Protein AF-A0A644SJP5-F1 (afdb_monomer_lite)

Structure (mmCIF, N/CA/C/O backbone):
data_AF-A0A644SJP5-F1
#
_entry.id   AF-A0A644SJP5-F1
#
loop_
_atom_site.group_PDB
_atom_site.id
_atom_site.type_symbol
_atom_site.label_atom_id
_atom_site.label_alt_id
_atom_site.label_comp_id
_atom_site.label_asym_id
_atom_site.label_entity_id
_atom_site.label_seq_id
_atom_site.pdbx_PDB_ins_code
_atom_site.Cartn_x
_atom_site.Cartn_y
_atom_site.Cartn_z
_atom_site.occupancy
_atom_site.B_iso_or_equiv
_atom_site.auth_seq_id
_atom_site.auth_comp_id
_atom_site.auth_asym_id
_atom_site.auth_atom_id
_atom_site.pdbx_PDB_model_num
ATOM 1 N N . MET A 1 1 ? 9.800 -9.865 -42.830 1.00 55.28 1 MET A N 1
ATOM 2 C CA . MET A 1 1 ? 8.625 -9.248 -42.159 1.00 55.28 1 MET A CA 1
ATOM 3 C C . MET A 1 1 ? 7.903 -10.154 -41.152 1.00 55.28 1 MET A C 1
ATOM 5 O O . MET A 1 1 ? 7.424 -9.623 -40.160 1.00 55.28 1 MET A O 1
ATOM 9 N N . LYS A 1 2 ? 7.815 -11.486 -41.337 1.00 50.94 2 LYS A N 1
ATOM 10 C CA . LYS A 1 2 ? 7.177 -12.391 -40.346 1.00 50.94 2 LYS A CA 1
ATOM 11 C C . LYS A 1 2 ? 7.929 -12.462 -39.002 1.00 50.94 2 LYS A C 1
ATOM 13 O O . LYS A 1 2 ? 7.298 -12.386 -37.957 1.00 50.94 2 LYS A O 1
ATOM 18 N N . PHE A 1 3 ? 9.264 -12.491 -39.032 1.00 57.00 3 PHE A N 1
ATOM 19 C CA . PHE A 1 3 ? 1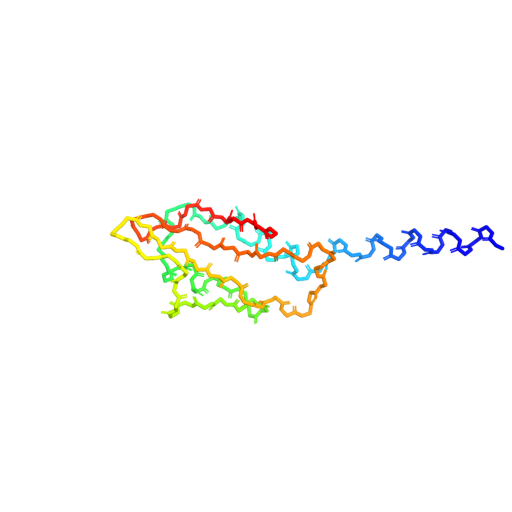0.105 -12.487 -37.823 1.00 57.00 3 PHE A CA 1
ATOM 20 C C . PHE A 1 3 ? 9.993 -11.199 -36.989 1.00 57.00 3 PHE A C 1
ATOM 22 O O . PHE A 1 3 ? 10.048 -11.260 -35.767 1.00 57.00 3 PHE A O 1
ATOM 29 N N . LEU A 1 4 ? 9.743 -10.046 -37.626 1.00 57.56 4 LEU A N 1
ATOM 30 C CA . LEU A 1 4 ? 9.581 -8.763 -36.929 1.00 57.56 4 LEU A CA 1
ATOM 31 C C . LEU A 1 4 ? 8.294 -8.724 -36.081 1.00 57.56 4 LEU A C 1
ATOM 33 O O . LEU A 1 4 ? 8.287 -8.154 -34.997 1.00 57.56 4 LEU A O 1
ATOM 37 N N . LYS A 1 5 ? 7.220 -9.385 -36.541 1.00 56.66 5 LYS A N 1
ATOM 38 C CA . LYS A 1 5 ? 5.961 -9.507 -35.785 1.00 56.66 5 LYS A CA 1
ATOM 39 C C . LYS A 1 5 ? 6.096 -10.426 -34.566 1.00 56.66 5 LYS A C 1
ATOM 41 O O . LYS A 1 5 ? 5.496 -10.152 -33.537 1.00 56.66 5 LYS A O 1
ATOM 46 N N . ILE A 1 6 ? 6.901 -11.485 -34.675 1.00 63.00 6 ILE A N 1
ATOM 47 C CA . ILE A 1 6 ? 7.182 -12.413 -33.567 1.00 63.00 6 ILE A CA 1
ATOM 48 C C . ILE A 1 6 ? 8.028 -11.718 -32.491 1.00 63.00 6 ILE A C 1
ATOM 50 O O . ILE A 1 6 ? 7.745 -11.858 -31.305 1.00 63.00 6 ILE A O 1
ATOM 54 N N . LEU A 1 7 ? 9.005 -10.902 -32.903 1.00 61.25 7 LEU A N 1
ATOM 55 C CA . LEU A 1 7 ? 9.827 -10.113 -31.986 1.00 61.25 7 LEU A CA 1
ATOM 56 C C . LEU A 1 7 ? 8.987 -9.104 -31.182 1.00 61.25 7 LEU A C 1
ATOM 58 O O . LEU A 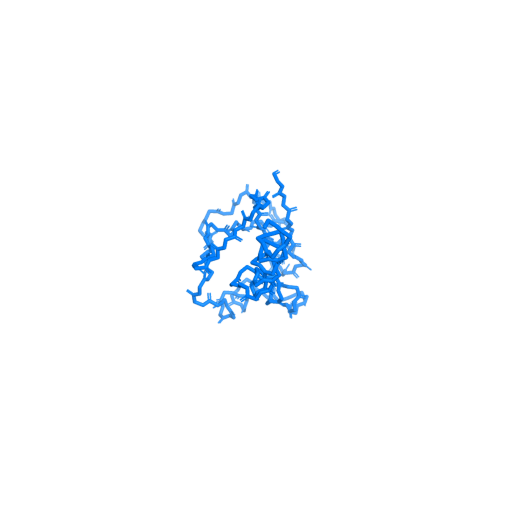1 7 ? 9.185 -8.972 -29.979 1.00 61.25 7 LEU A O 1
ATOM 62 N N . LEU A 1 8 ? 8.001 -8.456 -31.815 1.00 58.16 8 LEU A N 1
ATOM 63 C CA . LEU A 1 8 ? 7.105 -7.502 -31.148 1.00 58.16 8 LEU A CA 1
ATOM 64 C C . LEU A 1 8 ? 6.253 -8.160 -30.044 1.00 58.16 8 LEU A C 1
ATOM 66 O O . LEU A 1 8 ? 6.017 -7.558 -29.004 1.00 58.16 8 LEU A O 1
ATOM 70 N N . ILE A 1 9 ? 5.824 -9.410 -30.251 1.00 60.94 9 ILE A N 1
ATOM 71 C CA . ILE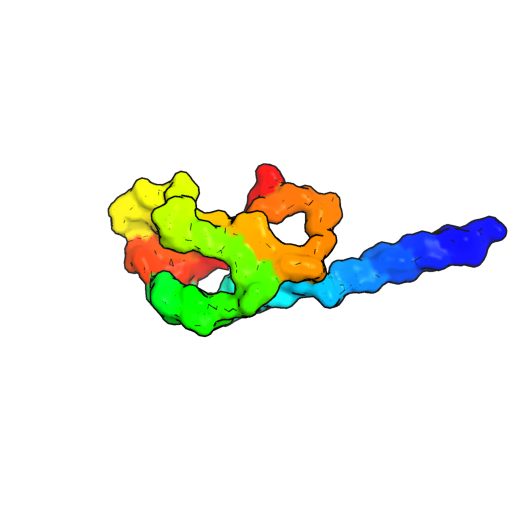 A 1 9 ? 5.034 -10.177 -29.274 1.00 60.94 9 ILE A CA 1
ATOM 72 C C . ILE A 1 9 ? 5.912 -10.641 -28.101 1.00 60.94 9 ILE A C 1
ATOM 74 O O . ILE A 1 9 ? 5.468 -10.620 -26.957 1.00 60.94 9 ILE A O 1
ATOM 78 N N . LEU A 1 10 ? 7.173 -11.002 -28.357 1.00 58.69 10 LEU A N 1
ATOM 79 C CA . LEU A 1 10 ? 8.123 -11.401 -27.312 1.00 58.69 10 LEU A CA 1
ATOM 80 C C . LEU A 1 10 ? 8.514 -10.244 -26.381 1.00 58.69 10 LEU A C 1
ATOM 82 O O . LEU A 1 10 ? 8.661 -10.470 -25.183 1.00 58.69 10 LEU A O 1
ATOM 86 N N . VAL A 1 11 ? 8.624 -9.013 -26.894 1.00 57.72 11 VAL A N 1
ATOM 87 C CA . VAL A 1 11 ? 8.933 -7.819 -26.078 1.00 57.72 11 VAL A CA 1
ATOM 88 C C . VAL A 1 11 ? 7.794 -7.475 -25.108 1.00 57.72 11 VAL A C 1
ATOM 90 O O . VAL A 1 11 ? 8.052 -7.022 -23.995 1.00 57.72 11 VAL A O 1
ATOM 93 N N . LEU A 1 12 ? 6.541 -7.765 -25.472 1.00 53.44 12 LEU A N 1
ATOM 94 C CA . LEU A 1 12 ? 5.380 -7.536 -24.603 1.00 53.44 12 LEU A CA 1
ATOM 95 C C . LEU A 1 12 ? 5.314 -8.518 -23.417 1.00 53.44 12 LEU A C 1
ATOM 97 O O . LEU A 1 12 ? 4.768 -8.178 -22.371 1.00 53.44 12 LEU A O 1
ATOM 101 N N . LEU A 1 13 ? 5.907 -9.712 -23.538 1.00 49.22 13 LEU A N 1
ATOM 102 C CA . LEU A 1 13 ? 5.889 -10.737 -22.484 1.00 49.22 13 LEU A CA 1
ATOM 103 C C . LEU A 1 13 ? 6.935 -10.502 -21.376 1.00 49.22 13 LEU A C 1
ATOM 105 O O . LEU A 1 13 ? 6.799 -11.039 -20.277 1.00 49.22 13 LEU A O 1
ATOM 109 N N . ILE A 1 14 ? 7.951 -9.667 -21.619 1.00 52.69 14 ILE A N 1
ATOM 110 C CA . ILE A 1 14 ? 8.997 -9.338 -20.628 1.00 52.69 14 ILE A CA 1
ATOM 111 C C . ILE A 1 14 ? 8.479 -8.362 -19.553 1.00 52.69 14 ILE A C 1
ATOM 113 O O . ILE A 1 14 ? 9.091 -8.204 -18.497 1.00 52.69 14 ILE A O 1
ATOM 117 N N . SER A 1 15 ? 7.312 -7.749 -19.776 1.00 49.28 15 SER A N 1
ATOM 118 C CA . SER A 1 15 ? 6.696 -6.798 -18.843 1.00 49.28 15 SER A CA 1
ATOM 119 C C . SER A 1 15 ? 6.055 -7.453 -17.607 1.00 49.28 15 SER A C 1
ATOM 121 O O . SER A 1 15 ? 5.603 -6.749 -16.706 1.00 49.28 15 SER A O 1
ATOM 123 N N . CYS A 1 16 ? 6.028 -8.789 -17.510 1.00 53.25 16 CYS A N 1
ATOM 124 C CA . CYS A 1 16 ? 5.389 -9.501 -16.396 1.00 53.25 16 CYS A CA 1
ATOM 125 C C . CYS A 1 16 ? 6.246 -9.640 -15.119 1.00 53.25 16 CYS A C 1
ATOM 127 O O . CYS A 1 16 ? 5.773 -10.224 -14.145 1.00 53.25 16 CYS A O 1
ATOM 129 N N . ASN A 1 17 ? 7.466 -9.092 -15.061 1.00 60.75 17 ASN A N 1
ATOM 130 C CA . ASN A 1 17 ? 8.346 -9.194 -13.882 1.00 60.75 17 ASN A CA 1
ATOM 131 C C . ASN A 1 17 ? 8.898 -7.831 -13.409 1.00 60.75 17 ASN A C 1
ATOM 133 O O . ASN A 1 17 ? 10.071 -7.699 -13.060 1.00 60.75 17 ASN A O 1
ATOM 137 N N . GLY A 1 18 ? 8.056 -6.793 -13.443 1.00 84.00 18 GLY A N 1
ATOM 138 C CA . GLY A 1 18 ? 8.400 -5.439 -12.997 1.00 84.00 18 GLY A CA 1
ATOM 139 C C . GLY A 1 18 ? 8.154 -5.193 -11.503 1.00 84.00 18 GLY A C 1
ATOM 140 O O . GLY A 1 18 ? 7.459 -5.955 -10.827 1.00 84.00 18 GLY A O 1
ATOM 141 N N . ASN A 1 19 ? 8.684 -4.084 -10.981 1.00 91.06 19 ASN A N 1
ATOM 142 C CA . ASN A 1 19 ? 8.462 -3.678 -9.587 1.00 91.06 19 ASN A CA 1
ATOM 143 C C . ASN A 1 19 ? 6.982 -3.414 -9.258 1.00 91.06 19 ASN A C 1
ATOM 145 O O . ASN A 1 19 ? 6.585 -3.590 -8.111 1.00 91.06 19 ASN A O 1
ATOM 149 N N . GLN A 1 20 ? 6.149 -3.100 -10.253 1.00 90.19 20 GLN A N 1
ATOM 150 C CA . GLN A 1 20 ? 4.694 -3.003 -10.101 1.00 90.19 20 GLN A CA 1
ATOM 151 C C . GLN A 1 20 ? 4.066 -4.341 -9.685 1.00 90.19 20 GLN A C 1
ATOM 153 O O . GLN A 1 20 ? 3.340 -4.394 -8.698 1.00 90.19 20 GLN A O 1
ATOM 158 N N . ASN A 1 21 ? 4.412 -5.446 -10.355 1.00 90.56 21 ASN A N 1
ATOM 159 C CA . ASN A 1 21 ? 3.914 -6.777 -9.982 1.00 90.56 21 ASN A CA 1
ATOM 160 C C . ASN A 1 21 ? 4.416 -7.200 -8.599 1.00 90.56 21 ASN A C 1
ATOM 162 O O . ASN A 1 21 ? 3.673 -7.806 -7.830 1.00 90.56 21 ASN A O 1
ATOM 166 N N . LYS A 1 22 ? 5.657 -6.839 -8.249 1.00 93.88 22 LYS A N 1
ATOM 167 C CA . LYS A 1 22 ? 6.190 -7.078 -6.901 1.00 93.88 22 LYS A CA 1
ATOM 168 C C . LYS A 1 22 ? 5.449 -6.260 -5.842 1.00 93.88 22 LYS A C 1
ATOM 170 O O . LYS A 1 22 ? 5.159 -6.802 -4.780 1.00 93.88 22 LY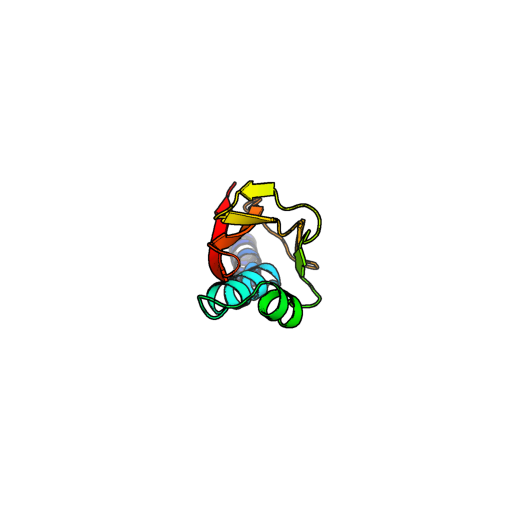S A O 1
ATOM 175 N N . PHE A 1 23 ? 5.104 -5.007 -6.140 1.00 95.12 23 PHE A N 1
ATOM 176 C CA . PHE A 1 23 ? 4.271 -4.173 -5.277 1.00 95.12 23 PHE A CA 1
ATOM 177 C C . PHE A 1 23 ? 2.876 -4.785 -5.089 1.00 95.12 23 PHE A C 1
ATOM 179 O O . PHE A 1 23 ? 2.455 -4.949 -3.947 1.00 95.12 23 PHE A O 1
ATOM 186 N N . ILE A 1 24 ? 2.191 -5.169 -6.175 1.00 94.50 24 ILE A N 1
ATOM 187 C CA . ILE A 1 24 ? 0.864 -5.804 -6.111 1.00 94.50 24 ILE A CA 1
ATOM 188 C C . ILE A 1 24 ? 0.938 -7.059 -5.240 1.00 94.50 24 ILE A C 1
ATOM 190 O O . ILE A 1 24 ? 0.158 -7.204 -4.305 1.00 94.50 24 ILE A O 1
ATOM 194 N N . ASN A 1 25 ? 1.931 -7.918 -5.484 1.00 95.88 25 ASN A N 1
ATOM 195 C CA . ASN A 1 25 ? 2.126 -9.132 -4.703 1.00 95.88 25 ASN A CA 1
ATOM 196 C C . ASN A 1 25 ? 2.411 -8.838 -3.221 1.00 95.88 25 ASN A C 1
ATOM 198 O O . ASN A 1 25 ? 1.866 -9.508 -2.352 1.00 95.88 25 ASN A O 1
ATOM 202 N N . TRP A 1 26 ? 3.242 -7.842 -2.907 1.00 97.38 26 TRP A N 1
ATOM 203 C CA . TRP A 1 26 ? 3.487 -7.432 -1.522 1.00 97.38 26 TRP A CA 1
ATOM 204 C C . TRP A 1 26 ? 2.197 -6.960 -0.844 1.00 97.38 26 TRP A C 1
ATOM 206 O O . TRP A 1 26 ? 1.850 -7.451 0.228 1.00 97.38 26 TRP A O 1
ATOM 216 N N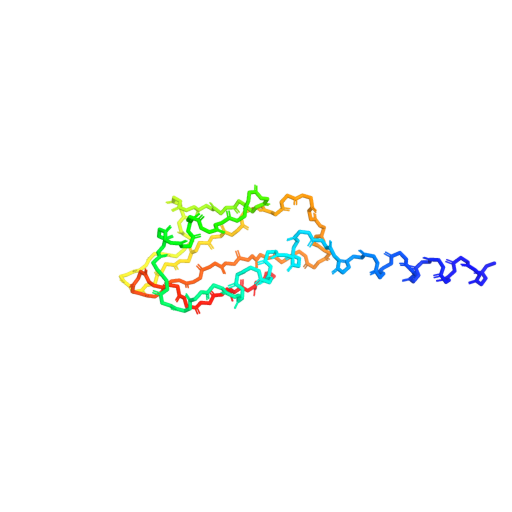 . ALA A 1 27 ? 1.472 -6.045 -1.484 1.00 97.44 27 ALA A N 1
ATOM 217 C CA . ALA A 1 27 ? 0.283 -5.426 -0.923 1.00 97.44 27 ALA A CA 1
ATOM 218 C C . ALA A 1 27 ? -0.880 -6.418 -0.751 1.00 97.44 27 ALA A C 1
ATOM 220 O O . ALA A 1 27 ? -1.578 -6.366 0.261 1.00 97.44 27 ALA A O 1
ATOM 221 N N . ASP A 1 28 ? -1.059 -7.349 -1.692 1.00 96.69 28 ASP A N 1
ATOM 222 C CA . ASP A 1 28 ? -2.109 -8.373 -1.634 1.00 96.69 28 ASP A CA 1
ATOM 223 C C . ASP A 1 28 ? -1.810 -9.454 -0.572 1.00 96.69 28 ASP A C 1
ATOM 225 O O . ASP A 1 28 ? -2.730 -10.113 -0.089 1.00 96.69 28 ASP A O 1
ATOM 229 N N . ASN A 1 29 ? -0.546 -9.598 -0.151 1.00 97.75 29 ASN A N 1
ATOM 230 C CA . ASN A 1 29 ? -0.121 -10.514 0.915 1.00 97.75 29 ASN A CA 1
ATOM 231 C C . ASN A 1 29 ? 0.079 -9.837 2.283 1.00 97.75 29 ASN A C 1
ATOM 233 O O . ASN A 1 29 ? 0.479 -10.499 3.245 1.00 97.75 29 ASN A O 1
ATOM 237 N N . LEU A 1 30 ? -0.198 -8.535 2.414 1.00 98.12 30 LEU A N 1
ATOM 238 C CA . LEU A 1 30 ? -0.190 -7.875 3.718 1.00 98.12 30 LEU A CA 1
ATOM 239 C C . LEU A 1 30 ? -1.238 -8.530 4.636 1.00 98.12 30 LEU A C 1
ATOM 241 O O . LEU A 1 30 ? -2.401 -8.664 4.242 1.00 98.12 30 LEU A O 1
ATOM 245 N N . PRO A 1 31 ? -0.887 -8.903 5.883 1.00 97.00 31 PRO A N 1
ATOM 246 C CA . PRO A 1 31 ? -1.849 -9.514 6.783 1.00 97.00 31 PRO A CA 1
ATOM 247 C C . PRO A 1 31 ? -3.012 -8.559 7.031 1.00 97.00 31 PRO A C 1
ATOM 249 O O . PRO A 1 31 ? -2.822 -7.414 7.467 1.00 97.00 31 PRO A O 1
ATOM 252 N N . LYS A 1 32 ? -4.233 -9.041 6.790 1.00 94.44 32 LYS A N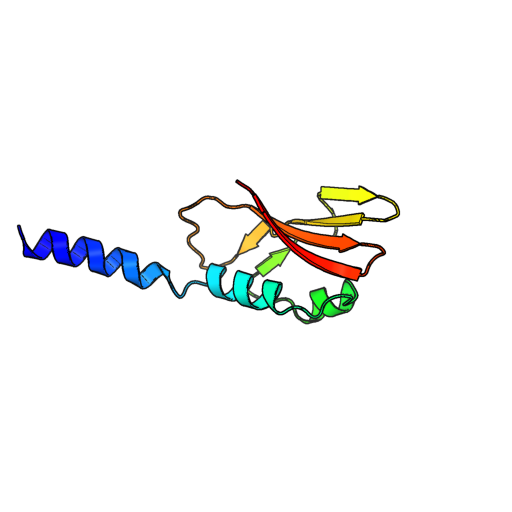 1
ATOM 253 C CA . LYS A 1 32 ? -5.439 -8.297 7.148 1.00 94.44 32 LYS A CA 1
ATOM 254 C C . LYS A 1 32 ? -5.376 -7.924 8.626 1.00 94.44 32 LYS A C 1
ATOM 256 O O . LYS A 1 32 ? -4.909 -8.694 9.461 1.00 94.44 32 LYS A O 1
ATOM 261 N N . ASN A 1 33 ? -5.876 -6.741 8.947 1.00 97.12 33 ASN A N 1
ATOM 262 C CA . ASN A 1 33 ? -5.867 -6.149 10.276 1.00 97.12 33 ASN A CA 1
ATOM 263 C C . ASN A 1 33 ? -4.502 -5.669 10.812 1.00 97.12 33 ASN A C 1
ATOM 265 O O . ASN A 1 33 ? -4.436 -5.254 11.973 1.00 97.12 33 ASN A O 1
ATOM 269 N N . SER A 1 34 ? -3.444 -5.668 9.994 1.00 97.88 34 SER A N 1
ATOM 270 C CA . SER A 1 34 ? -2.153 -5.061 10.355 1.00 97.88 34 SER A CA 1
ATOM 271 C C . SER A 1 34 ? -2.301 -3.577 10.697 1.00 97.88 34 SER A C 1
ATOM 273 O O . SER A 1 34 ? -3.087 -2.870 10.065 1.00 97.88 34 SER A O 1
ATOM 275 N N . SER A 1 35 ? -1.539 -3.088 11.678 1.00 97.88 35 SER A N 1
ATOM 276 C CA . SER A 1 35 ? -1.484 -1.651 11.966 1.00 97.88 35 SER A CA 1
ATOM 277 C C . SER A 1 35 ? -0.752 -0.901 10.853 1.00 97.88 35 SER A C 1
ATOM 279 O O . SER A 1 35 ? 0.040 -1.489 10.109 1.00 97.88 35 SER A O 1
ATOM 281 N N . ILE A 1 36 ? -0.987 0.408 10.758 1.00 96.75 36 ILE A N 1
ATOM 282 C CA . ILE A 1 36 ? -0.296 1.283 9.801 1.00 96.75 36 ILE A CA 1
ATOM 283 C C . ILE A 1 36 ? 1.227 1.185 9.987 1.00 96.75 36 ILE A C 1
ATOM 285 O O . ILE A 1 36 ? 1.961 1.085 9.009 1.00 96.75 36 ILE A O 1
ATOM 289 N N . GLU A 1 37 ? 1.716 1.140 11.226 1.00 97.75 37 GLU A N 1
ATOM 290 C CA . GLU A 1 37 ? 3.147 1.053 11.543 1.00 97.75 37 GLU A CA 1
ATOM 291 C C . GLU A 1 37 ? 3.764 -0.260 11.058 1.00 97.75 37 GLU A C 1
ATOM 293 O O . GLU A 1 37 ? 4.885 -0.263 10.553 1.00 97.75 37 GLU A O 1
ATOM 298 N N . ASN A 1 38 ? 3.042 -1.376 11.181 1.00 98.25 38 ASN A N 1
ATOM 299 C CA . ASN A 1 38 ? 3.524 -2.665 10.689 1.00 98.25 38 ASN A CA 1
ATOM 300 C C . ASN A 1 38 ? 3.576 -2.695 9.161 1.00 98.25 38 ASN A C 1
ATOM 302 O O . ASN A 1 38 ? 4.555 -3.184 8.597 1.00 98.25 38 ASN A O 1
ATOM 306 N N . VAL A 1 39 ? 2.575 -2.114 8.491 1.00 98.31 39 VAL A N 1
ATOM 307 C CA . VAL A 1 39 ? 2.599 -1.976 7.030 1.00 98.31 39 VAL A CA 1
ATOM 308 C C . VAL A 1 39 ? 3.783 -1.106 6.598 1.00 98.31 39 VAL A C 1
ATOM 310 O O . VAL A 1 39 ? 4.570 -1.557 5.766 1.00 98.31 39 VAL A O 1
ATOM 313 N N . LYS A 1 40 ? 3.991 0.061 7.230 1.00 98.00 40 LYS A N 1
ATOM 314 C CA . LYS A 1 40 ? 5.149 0.947 6.992 1.00 98.00 40 LYS A CA 1
ATOM 315 C C . LYS A 1 40 ? 6.485 0.217 7.149 1.00 98.00 40 LYS A C 1
ATOM 317 O O . LYS A 1 40 ? 7.347 0.333 6.288 1.00 98.00 40 LYS A O 1
ATOM 322 N N . LYS A 1 41 ? 6.655 -0.574 8.215 1.00 98.12 41 LYS A N 1
ATOM 323 C CA . LYS A 1 41 ? 7.883 -1.358 8.455 1.00 98.12 41 LYS A CA 1
ATOM 324 C C . LYS A 1 41 ? 8.150 -2.409 7.377 1.00 98.12 41 LYS A C 1
ATOM 326 O O . LYS A 1 41 ? 9.304 -2.735 7.129 1.00 98.12 41 LYS A O 1
ATOM 331 N N . SER A 1 42 ? 7.097 -2.952 6.770 1.00 97.81 42 SER A N 1
ATOM 332 C CA . SER A 1 42 ? 7.201 -3.952 5.703 1.00 97.81 42 SER A CA 1
ATOM 333 C C . SER A 1 42 ? 7.313 -3.353 4.297 1.00 97.81 42 SER A C 1
ATOM 335 O O . SER A 1 42 ? 7.443 -4.110 3.336 1.00 97.81 42 SER A O 1
ATOM 337 N N . GLN A 1 43 ? 7.222 -2.025 4.161 1.00 98.06 43 GLN A N 1
ATOM 338 C CA . GLN A 1 43 ? 7.204 -1.346 2.870 1.00 98.06 43 GLN A CA 1
ATOM 339 C C . GLN A 1 43 ? 8.498 -1.617 2.086 1.00 98.06 43 GLN A C 1
ATOM 341 O O . GLN A 1 43 ? 9.593 -1.368 2.598 1.00 98.06 43 GLN A O 1
ATOM 346 N N . PRO A 1 44 ? 8.406 -2.078 0.828 1.00 97.50 44 PRO A N 1
ATOM 347 C CA . PRO A 1 44 ? 9.577 -2.242 -0.014 1.00 97.50 44 PRO A CA 1
ATOM 348 C C . PRO A 1 44 ? 10.218 -0.892 -0.354 1.00 97.50 44 PRO A C 1
ATOM 350 O O . PRO A 1 44 ? 9.530 0.085 -0.636 1.00 97.50 44 PRO A O 1
ATOM 353 N N . ASN A 1 45 ? 11.549 -0.849 -0.419 1.00 97.06 45 ASN A N 1
ATOM 354 C CA . ASN A 1 45 ? 12.325 0.371 -0.696 1.00 97.06 45 ASN A CA 1
ATOM 355 C C . ASN A 1 45 ? 12.079 1.007 -2.082 1.00 97.06 45 ASN A C 1
ATOM 357 O O . ASN A 1 45 ? 12.462 2.155 -2.316 1.00 97.06 45 ASN A O 1
ATOM 361 N N . TYR A 1 46 ? 11.476 0.263 -3.009 1.00 95.44 46 TYR A N 1
ATOM 362 C CA . TYR A 1 46 ? 11.130 0.722 -4.352 1.00 95.44 46 TYR A CA 1
ATOM 363 C C . TYR A 1 46 ? 9.706 1.288 -4.448 1.00 95.44 46 TYR A C 1
ATOM 365 O O . TYR A 1 46 ? 9.308 1.701 -5.531 1.00 95.44 46 TYR A O 1
ATOM 373 N N . VAL A 1 47 ? 8.941 1.303 -3.354 1.00 97.31 47 VAL A N 1
ATOM 374 C CA . VAL A 1 47 ? 7.576 1.841 -3.297 1.00 97.31 47 VAL A CA 1
ATOM 375 C C . VAL A 1 47 ? 7.598 3.104 -2.448 1.00 97.31 47 VAL A C 1
ATOM 377 O O . VAL A 1 47 ? 8.139 3.083 -1.342 1.00 97.31 47 VAL A O 1
ATOM 380 N N . ILE A 1 48 ? 7.005 4.186 -2.939 1.00 97.62 48 ILE A N 1
ATOM 381 C CA . ILE A 1 48 ? 6.808 5.439 -2.211 1.00 97.62 48 ILE A CA 1
ATOM 382 C C . ILE A 1 48 ? 5.310 5.609 -1.971 1.00 97.62 48 ILE A C 1
ATOM 384 O O . ILE A 1 48 ? 4.500 5.452 -2.881 1.00 97.62 48 ILE A O 1
ATOM 388 N N . ILE A 1 49 ? 4.952 5.871 -0.717 1.00 97.94 49 ILE A N 1
ATOM 389 C CA . ILE A 1 49 ? 3.574 6.054 -0.260 1.00 97.94 49 ILE A CA 1
ATOM 390 C C . ILE A 1 49 ? 3.552 7.357 0.522 1.00 97.94 49 ILE A C 1
ATOM 392 O O . ILE A 1 49 ? 4.387 7.539 1.415 1.00 97.94 49 ILE A O 1
ATOM 396 N N . ASP A 1 50 ? 2.610 8.242 0.207 1.00 96.31 50 ASP A N 1
ATOM 397 C CA . ASP A 1 50 ? 2.403 9.439 1.016 1.00 96.31 50 ASP A CA 1
ATOM 398 C C . ASP A 1 50 ? 1.634 9.062 2.284 1.00 96.31 50 ASP A C 1
ATOM 400 O O . ASP A 1 50 ? 0.410 8.945 2.306 1.00 96.31 50 ASP A O 1
ATOM 404 N N . TRP A 1 51 ? 2.384 8.813 3.352 1.00 96.25 51 TRP A N 1
ATOM 405 C CA . TRP A 1 51 ? 1.833 8.475 4.658 1.00 96.25 51 TRP A CA 1
ATOM 406 C C . TRP A 1 51 ? 1.403 9.683 5.487 1.00 96.25 51 TRP A C 1
ATOM 408 O O . TRP A 1 51 ? 0.790 9.490 6.542 1.00 96.25 51 TRP A O 1
ATOM 418 N N . GLU A 1 52 ? 1.791 10.888 5.080 1.00 94.88 52 GLU A N 1
ATOM 419 C CA . GLU A 1 52 ? 1.531 12.127 5.812 1.00 94.88 52 GLU A CA 1
ATOM 420 C C . GLU A 1 52 ? 0.220 12.762 5.347 1.00 94.88 52 GLU A C 1
ATOM 422 O O . GLU A 1 52 ? -0.522 13.298 6.173 1.00 94.88 52 GLU A O 1
ATOM 427 N N . HIS A 1 53 ? -0.125 12.589 4.067 1.00 95.06 53 HIS A N 1
ATOM 428 C CA . HIS A 1 53 ? -1.332 13.138 3.452 1.00 95.06 53 HIS A CA 1
ATOM 429 C C . HIS A 1 53 ? -2.247 12.024 2.900 1.00 95.06 53 HIS A C 1
ATOM 431 O O . HIS A 1 53 ? -2.278 11.762 1.698 1.00 95.06 53 HIS A O 1
ATOM 437 N N . PRO A 1 54 ? -3.039 11.346 3.756 1.00 93.25 54 PRO A N 1
ATOM 438 C CA . PRO A 1 54 ? -4.051 10.408 3.288 1.00 93.25 54 PRO A CA 1
ATOM 439 C C . PRO A 1 54 ? -5.097 11.125 2.425 1.00 93.25 54 PRO A C 1
ATOM 441 O O . PRO A 1 54 ? -5.676 12.126 2.846 1.00 93.25 54 PRO A O 1
ATOM 444 N N . ILE A 1 55 ? -5.428 10.551 1.268 1.00 92.44 55 ILE A N 1
ATOM 445 C CA . ILE A 1 55 ? -6.421 11.095 0.320 1.00 92.44 55 ILE A CA 1
ATOM 446 C C . ILE A 1 55 ? -7.817 11.156 0.946 1.00 92.44 55 ILE A C 1
ATOM 448 O O . ILE A 1 55 ? -8.652 11.994 0.611 1.00 92.44 55 ILE A O 1
ATOM 452 N N . LYS A 1 56 ? -8.090 10.233 1.871 1.00 87.94 56 LYS A N 1
ATOM 453 C CA . LYS A 1 56 ? -9.315 10.216 2.661 1.00 87.94 56 LYS A CA 1
ATOM 454 C C . LYS A 1 56 ? -8.970 10.007 4.120 1.00 87.94 56 LYS A C 1
ATOM 456 O O . LYS A 1 56 ? -8.274 9.050 4.458 1.00 87.94 56 LYS A O 1
ATOM 461 N N . ILE A 1 57 ? -9.528 10.865 4.969 1.00 85.75 57 ILE A N 1
ATOM 462 C CA . ILE A 1 57 ? -9.482 10.744 6.423 1.00 85.75 57 ILE A CA 1
ATOM 463 C C . ILE A 1 57 ? -10.907 10.859 6.943 1.00 85.75 57 ILE A C 1
ATOM 465 O O . ILE A 1 57 ? -11.589 11.858 6.743 1.00 85.75 57 ILE A O 1
ATOM 469 N N . SER A 1 58 ? -11.355 9.812 7.615 1.00 88.50 58 SER A N 1
ATOM 470 C CA . SER A 1 58 ? -12.552 9.818 8.447 1.00 88.50 58 SER A CA 1
ATOM 471 C C . SER A 1 58 ? -12.256 9.045 9.727 1.00 88.50 58 SER A C 1
ATOM 473 O O . SER A 1 58 ? -11.270 8.305 9.785 1.00 88.50 58 SER A O 1
ATOM 475 N N . ASP A 1 59 ? -13.139 9.138 10.720 1.00 78.06 59 ASP A N 1
ATOM 476 C CA . ASP A 1 59 ? -12.988 8.426 11.998 1.00 78.06 59 ASP A CA 1
ATOM 477 C C . ASP A 1 59 ? -12.773 6.914 11.832 1.00 78.06 59 ASP A C 1
ATOM 479 O O . ASP A 1 59 ? -12.145 6.265 12.667 1.00 78.06 59 ASP A O 1
ATOM 483 N N . LYS A 1 60 ? -13.289 6.340 10.738 1.00 90.00 60 LYS A N 1
ATOM 484 C CA . LYS A 1 60 ? -13.294 4.893 10.497 1.00 90.00 60 LYS A CA 1
ATOM 485 C C . LYS A 1 60 ? -12.441 4.454 9.323 1.00 90.00 60 LYS A C 1
ATOM 487 O O . LYS A 1 60 ? -12.207 3.257 9.209 1.00 90.00 60 LYS A O 1
ATOM 492 N N . GLU A 1 61 ? -11.991 5.354 8.454 1.00 94.94 61 GLU A N 1
ATOM 493 C CA . GLU A 1 61 ? -11.302 4.983 7.215 1.00 94.94 61 GLU A CA 1
ATOM 494 C C . GLU A 1 61 ? -10.194 5.974 6.858 1.00 94.94 61 GLU A C 1
ATOM 496 O O . GLU A 1 61 ? -10.419 7.186 6.860 1.00 94.94 61 GLU A O 1
ATOM 501 N N . LYS A 1 62 ? -9.017 5.431 6.530 1.00 96.62 62 LYS A N 1
ATOM 502 C CA . LYS A 1 62 ? -7.861 6.153 5.992 1.00 96.62 62 LYS A CA 1
ATOM 503 C C . LYS A 1 62 ? -7.403 5.487 4.700 1.00 96.62 62 LYS A C 1
ATOM 505 O O . LYS A 1 62 ? -7.303 4.260 4.653 1.00 96.62 62 LYS A O 1
ATOM 510 N N . ILE A 1 63 ? -7.124 6.287 3.678 1.00 97.25 63 ILE A N 1
ATOM 511 C CA . ILE A 1 63 ? -6.655 5.808 2.373 1.00 97.25 63 ILE A CA 1
ATOM 512 C C . ILE A 1 63 ? -5.351 6.521 2.039 1.00 97.25 63 ILE A C 1
ATOM 514 O O . ILE A 1 63 ? -5.320 7.748 2.032 1.00 97.25 63 ILE A O 1
ATOM 518 N N . PHE A 1 64 ? -4.300 5.752 1.770 1.00 97.75 64 PHE A N 1
ATOM 519 C CA . PHE A 1 64 ? -2.975 6.270 1.425 1.00 97.75 64 PHE A CA 1
ATOM 520 C C . PHE A 1 64 ? -2.646 5.955 -0.029 1.00 97.75 64 PHE A C 1
ATOM 522 O O . PHE A 1 64 ? -2.871 4.825 -0.469 1.00 97.75 64 PHE A O 1
ATOM 529 N N . GLU A 1 65 ? -2.116 6.941 -0.748 1.00 97.31 65 GLU A N 1
ATOM 530 C CA . GLU A 1 65 ? -1.702 6.804 -2.143 1.00 97.31 65 GLU A CA 1
ATOM 531 C C . GLU A 1 65 ? -0.297 6.231 -2.260 1.00 97.31 65 GLU A C 1
ATOM 533 O O . GLU A 1 65 ? 0.619 6.653 -1.551 1.00 97.31 65 GLU A O 1
ATOM 538 N N . VAL A 1 66 ? -0.114 5.314 -3.202 1.00 97.50 66 VAL A N 1
ATOM 539 C CA . VAL A 1 66 ? 1.207 4.937 -3.697 1.00 97.50 66 VAL A CA 1
ATOM 540 C C . VAL A 1 66 ? 1.585 5.936 -4.782 1.00 97.50 66 VAL A C 1
ATOM 542 O O . VAL A 1 66 ? 1.070 5.867 -5.894 1.00 97.50 66 VAL A O 1
ATOM 545 N N . THR A 1 67 ? 2.472 6.866 -4.451 1.00 95.88 67 THR A N 1
ATOM 546 C CA . THR A 1 67 ? 2.849 7.974 -5.337 1.00 95.88 67 THR A CA 1
ATOM 547 C C . THR A 1 67 ? 3.915 7.582 -6.353 1.00 95.88 67 THR A C 1
ATOM 549 O O . THR A 1 67 ? 4.001 8.182 -7.420 1.00 95.88 67 THR A O 1
ATOM 552 N N . GLU A 1 68 ? 4.735 6.573 -6.046 1.00 95.06 68 GLU A N 1
ATOM 553 C CA . GLU A 1 68 ? 5.761 6.090 -6.967 1.00 95.06 68 GLU A CA 1
ATOM 554 C C . GLU A 1 68 ? 6.058 4.604 -6.748 1.00 95.06 68 GLU A C 1
ATOM 556 O O . GLU A 1 68 ? 6.221 4.132 -5.620 1.00 95.06 68 GLU A O 1
ATOM 561 N N . ILE A 1 69 ? 6.222 3.865 -7.846 1.00 95.00 69 ILE A N 1
ATOM 562 C CA . ILE A 1 69 ? 6.854 2.546 -7.847 1.00 95.00 69 ILE A CA 1
ATOM 563 C C . ILE A 1 69 ? 8.095 2.645 -8.738 1.00 95.00 69 ILE A C 1
ATOM 565 O O . ILE A 1 69 ? 8.009 2.639 -9.967 1.00 95.00 69 ILE A O 1
ATOM 569 N N . LYS A 1 70 ? 9.272 2.740 -8.118 1.00 92.44 70 LYS A N 1
ATOM 570 C CA . LYS A 1 70 ? 10.555 2.940 -8.807 1.00 92.44 70 LYS A CA 1
ATOM 571 C C . LYS A 1 70 ? 10.839 1.810 -9.782 1.00 92.44 70 LYS A C 1
ATOM 573 O O . LYS A 1 70 ? 10.602 0.644 -9.460 1.00 92.44 70 LYS A O 1
ATOM 578 N N . ASN A 1 71 ? 11.436 2.134 -10.930 1.00 87.94 71 ASN A N 1
ATOM 579 C CA . ASN A 1 71 ? 11.787 1.167 -11.980 1.00 87.94 71 ASN A CA 1
ATOM 580 C C . ASN A 1 71 ? 10.600 0.263 -12.363 1.00 87.94 71 ASN A C 1
ATOM 582 O O . ASN A 1 71 ? 10.749 -0.951 -12.536 1.00 87.94 71 ASN A O 1
ATOM 586 N N . SER A 1 72 ? 9.407 0.848 -12.430 1.00 85.88 72 SER A N 1
ATOM 587 C CA . SER A 1 72 ? 8.217 0.199 -12.960 1.00 85.88 72 SER A CA 1
ATOM 588 C C . SER A 1 72 ? 7.740 0.918 -14.216 1.00 85.88 72 SER A C 1
ATOM 590 O O . SER A 1 72 ? 8.019 2.099 -14.412 1.00 85.88 72 SER A O 1
ATOM 592 N N . TYR A 1 73 ? 7.067 0.174 -15.086 1.00 80.75 73 TYR A N 1
ATOM 593 C CA . TYR A 1 73 ? 6.391 0.710 -16.254 1.00 80.75 73 TYR A CA 1
ATOM 594 C C . TYR A 1 73 ? 4.937 0.275 -16.167 1.00 80.75 73 TYR A C 1
ATOM 596 O O . TYR A 1 73 ? 4.637 -0.900 -16.381 1.00 80.75 73 TYR A O 1
ATOM 604 N N . ASP A 1 74 ? 4.064 1.216 -15.821 1.00 77.56 74 ASP A N 1
ATOM 605 C CA . ASP A 1 74 ? 2.633 0.971 -15.773 1.00 77.56 74 ASP A CA 1
ATOM 606 C C . ASP A 1 74 ? 1.980 1.392 -17.089 1.00 77.56 74 ASP A C 1
ATOM 608 O O . ASP A 1 74 ? 1.623 2.550 -17.295 1.00 77.56 74 ASP A O 1
ATOM 612 N N . ALA A 1 75 ? 1.819 0.435 -18.001 1.00 75.44 75 ALA A N 1
ATOM 613 C CA . ALA A 1 75 ? 1.175 0.678 -19.291 1.00 75.44 75 ALA A CA 1
ATOM 614 C C . ALA A 1 75 ? -0.313 1.063 -19.169 1.00 75.44 75 ALA A C 1
ATOM 616 O O . ALA A 1 75 ? -0.897 1.553 -20.136 1.00 75.44 75 ALA A O 1
ATOM 617 N N . LEU A 1 76 ? -0.943 0.781 -18.023 1.00 81.44 76 LEU A N 1
ATOM 618 C CA . LEU A 1 76 ? -2.369 1.004 -17.796 1.00 81.44 76 LEU A CA 1
ATOM 619 C C . LEU A 1 76 ? -2.665 2.323 -17.074 1.00 81.44 76 LEU A C 1
ATOM 621 O O . LEU A 1 76 ? -3.836 2.711 -17.050 1.00 81.44 76 LEU A O 1
ATOM 625 N N . ASP A 1 77 ? -1.624 3.000 -16.575 1.00 85.56 77 ASP A N 1
ATOM 626 C CA . ASP A 1 77 ? -1.700 4.264 -15.832 1.00 85.56 77 ASP A CA 1
ATOM 627 C C . ASP A 1 77 ? -2.630 4.149 -14.611 1.00 85.56 77 ASP A C 1
ATOM 629 O O . ASP A 1 77 ? -3.630 4.853 -14.477 1.00 85.56 77 ASP A O 1
ATOM 633 N N . MET A 1 78 ? -2.361 3.151 -13.764 1.00 91.12 78 MET A N 1
ATOM 634 C CA . MET A 1 78 ? -3.161 2.825 -12.592 1.00 91.12 78 MET A CA 1
ATOM 635 C C . MET A 1 78 ? -2.610 3.515 -11.346 1.00 91.12 78 MET A C 1
ATOM 637 O O . MET A 1 78 ? -1.445 3.383 -10.978 1.00 91.12 78 MET A O 1
ATOM 641 N N . ASN A 1 79 ? -3.514 4.128 -10.597 1.00 93.38 79 ASN A N 1
ATOM 642 C CA . ASN A 1 79 ? -3.268 4.587 -9.242 1.00 93.38 79 ASN A CA 1
ATOM 643 C C . ASN A 1 79 ? -3.525 3.453 -8.246 1.00 93.38 79 ASN A C 1
ATOM 645 O O . ASN A 1 79 ? -4.475 2.670 -8.387 1.00 93.38 79 ASN A O 1
ATOM 649 N N . TYR A 1 80 ? -2.695 3.377 -7.209 1.00 96.31 80 TYR A N 1
ATOM 650 C CA . TYR A 1 80 ? -2.789 2.351 -6.176 1.00 96.31 80 TYR A CA 1
ATOM 651 C C . TYR A 1 80 ? -2.970 2.960 -4.797 1.00 96.31 80 TYR A C 1
ATOM 653 O O . TYR A 1 80 ? -2.320 3.939 -4.436 1.00 96.31 80 TYR A O 1
ATOM 661 N N . PHE A 1 81 ? -3.813 2.316 -3.994 1.00 97.50 81 PHE A N 1
ATOM 662 C CA . PHE A 1 81 ? -4.161 2.802 -2.667 1.00 97.50 81 PHE A CA 1
ATOM 663 C C . PHE A 1 81 ? -4.110 1.687 -1.634 1.00 97.50 81 PHE A C 1
ATOM 665 O O . PHE A 1 81 ? -4.493 0.550 -1.917 1.00 97.50 81 PHE A O 1
ATOM 672 N N . LEU A 1 82 ? -3.701 2.019 -0.412 1.00 98.06 82 LEU A N 1
ATOM 673 C CA . LEU A 1 82 ? -3.837 1.136 0.744 1.00 98.06 82 LEU A CA 1
ATOM 674 C C . LEU A 1 82 ? -4.979 1.628 1.631 1.00 98.06 82 LEU A C 1
ATOM 676 O O . LEU A 1 82 ? -4.959 2.760 2.118 1.00 98.06 82 LEU A O 1
ATOM 680 N N . VAL A 1 83 ? -5.968 0.761 1.851 1.00 97.50 83 VAL A N 1
ATOM 681 C CA . VAL A 1 83 ? -7.184 1.094 2.596 1.00 97.50 83 VAL A CA 1
ATOM 682 C C . VAL A 1 83 ? -7.106 0.536 4.010 1.00 97.50 83 VAL A C 1
ATOM 684 O O . VAL A 1 83 ? -6.953 -0.670 4.232 1.00 97.50 83 VAL A O 1
ATOM 687 N N . PHE A 1 84 ? -7.268 1.426 4.984 1.00 97.69 84 PHE A N 1
ATOM 688 C CA . PHE A 1 84 ? -7.301 1.107 6.403 1.00 97.69 84 PHE A CA 1
ATOM 689 C C . PHE A 1 84 ? -8.672 1.440 6.969 1.00 97.69 84 PHE A C 1
ATOM 691 O O . PHE A 1 84 ? -9.161 2.552 6.794 1.00 97.69 84 PHE A O 1
ATOM 698 N N . ARG A 1 85 ? -9.264 0.504 7.716 1.00 96.38 85 ARG A N 1
ATOM 699 C CA . ARG A 1 85 ? -10.483 0.741 8.497 1.00 96.38 85 ARG A CA 1
ATOM 700 C C . ARG A 1 85 ? -10.209 0.556 9.976 1.00 96.38 85 ARG A C 1
ATOM 702 O O . ARG A 1 85 ? -9.577 -0.424 10.359 1.00 96.38 85 ARG A O 1
ATOM 709 N N . ASN A 1 86 ? -10.655 1.500 10.799 1.00 95.12 86 ASN A N 1
ATOM 710 C CA . ASN A 1 86 ? -10.350 1.555 12.232 1.00 95.12 86 ASN A CA 1
ATOM 711 C C . ASN A 1 86 ? -8.834 1.419 12.506 1.00 95.12 86 ASN A C 1
ATOM 713 O O . ASN A 1 86 ? -8.418 0.628 13.348 1.00 95.12 86 ASN A O 1
ATOM 717 N N . ASN A 1 87 ? -8.006 2.144 11.737 1.00 93.38 87 ASN A N 1
ATOM 718 C CA . ASN A 1 87 ? -6.530 2.086 11.746 1.00 93.38 87 ASN A CA 1
ATOM 719 C C . ASN A 1 87 ? -5.913 0.708 11.426 1.00 93.38 87 ASN A C 1
ATOM 721 O O . ASN A 1 87 ? -4.739 0.472 11.710 1.00 93.38 87 ASN A O 1
ATOM 725 N N . LYS A 1 88 ? -6.680 -0.199 10.816 1.00 97.44 88 LYS A N 1
ATOM 726 C CA . LYS A 1 88 ? -6.229 -1.545 10.466 1.00 97.44 88 LYS A CA 1
ATOM 727 C C . LYS A 1 88 ? -6.326 -1.799 8.969 1.00 97.44 88 LYS A C 1
ATOM 729 O O . LYS A 1 88 ? -7.369 -1.532 8.370 1.00 97.44 88 LYS A O 1
ATOM 734 N N . PHE A 1 89 ? -5.265 -2.344 8.383 1.00 98.00 89 PHE A N 1
ATOM 735 C CA . PHE A 1 89 ? -5.190 -2.665 6.961 1.00 98.00 89 PHE A CA 1
ATOM 736 C C . PHE A 1 89 ? -6.323 -3.608 6.553 1.00 98.00 89 PHE A C 1
ATOM 738 O O . PHE A 1 89 ? -6.593 -4.593 7.247 1.00 98.00 89 PHE A O 1
ATOM 745 N N . GLN A 1 90 ? -6.983 -3.303 5.438 1.00 97.44 90 GLN A N 1
ATOM 746 C CA . GLN A 1 90 ? -8.065 -4.124 4.903 1.00 97.44 90 GLN A CA 1
ATOM 747 C C . GLN A 1 90 ? -7.711 -4.727 3.549 1.00 97.44 90 GLN A C 1
ATOM 749 O O . GLN A 1 90 ? -7.859 -5.936 3.387 1.00 97.44 90 GLN A O 1
ATOM 754 N N . TYR A 1 91 ? -7.295 -3.892 2.598 1.00 97.44 91 TYR A N 1
ATOM 755 C CA . TYR A 1 91 ? -6.973 -4.296 1.232 1.00 97.44 91 TYR A CA 1
ATOM 756 C C . TYR A 1 91 ? -6.218 -3.186 0.493 1.00 97.44 91 TYR A C 1
ATOM 758 O O . TYR A 1 91 ? -6.181 -2.029 0.928 1.00 97.44 91 TYR A O 1
ATOM 766 N N . ARG A 1 92 ? -5.649 -3.555 -0.655 1.00 96.94 92 ARG A N 1
ATOM 767 C CA . ARG A 1 92 ? -5.185 -2.632 -1.688 1.00 96.94 92 ARG A CA 1
ATOM 768 C C . ARG A 1 92 ? -6.309 -2.380 -2.693 1.00 96.94 92 ARG A C 1
ATOM 770 O O . ARG A 1 92 ? -7.027 -3.302 -3.069 1.00 96.94 92 ARG A O 1
ATOM 777 N N . GLU A 1 93 ? -6.442 -1.145 -3.148 1.00 95.81 93 GLU A N 1
ATOM 778 C CA . GLU A 1 93 ? -7.335 -0.753 -4.240 1.00 95.81 93 GLU A CA 1
ATOM 779 C C . GLU A 1 93 ? -6.505 -0.285 -5.449 1.00 95.81 93 GLU A C 1
ATOM 781 O O . GLU A 1 93 ? -5.398 0.231 -5.285 1.00 95.81 93 GLU A O 1
ATOM 786 N N . SER A 1 94 ? -7.031 -0.482 -6.660 1.00 94.88 94 SER A N 1
ATOM 787 C CA . SER A 1 94 ? -6.503 0.100 -7.902 1.00 94.88 94 SER A CA 1
ATOM 788 C C . SER A 1 94 ? -7.582 0.925 -8.581 1.00 94.88 94 SER A C 1
ATOM 790 O O . SER A 1 94 ? -8.712 0.449 -8.693 1.00 94.88 94 SER A O 1
ATOM 792 N N . LYS A 1 95 ? -7.235 2.112 -9.083 1.00 93.44 95 LYS A N 1
ATOM 793 C CA . LYS A 1 95 ? -8.125 2.931 -9.921 1.00 93.44 95 LYS A CA 1
ATOM 794 C C . LYS A 1 95 ? -7.378 3.478 -11.122 1.00 93.44 95 LYS A C 1
ATOM 796 O O . LYS A 1 95 ? -6.172 3.656 -11.051 1.00 93.44 95 LYS A O 1
ATOM 801 N N . LYS A 1 96 ? -8.119 3.732 -12.190 1.00 86.06 96 LYS A N 1
ATOM 802 C CA . LYS A 1 96 ? -7.667 4.543 -13.313 1.00 86.06 96 LYS A CA 1
ATOM 803 C C . LYS A 1 96 ? -8.167 5.969 -13.123 1.00 86.06 96 LYS A C 1
ATOM 805 O O . LYS A 1 96 ? -9.257 6.099 -12.516 1.00 86.06 96 LYS A O 1
#

Radius of gyration: 16.52 Å; chains: 1; bounding box: 26×26×54 Å

Organism: NCBI:txid1076179

Sequence (96 aa):
MKFLKILLILVLLISCNGNQNKFINWADNLPKNSSIENVKKSQPNYVIIDWEHPIKISDKEKIFEVTEIKNSYDALDMNYFLVFRNNKFQYRESKK

Foldseek 3Di:
DVVVVVVVVVVVVVQCDWLVVVVQVQQQPPDWFDAPVVCVVSDDPQWDKPPPDFPDDDQFKTKIWGPGRHRHDDPPPKTKIFIGTNRTTHGIDIDD

Secondary structure (DSSP, 8-state):
-HHHHHHHHHHHHGGGGSHHHHHHHHHHTSPTT-BHHHHHHH--TTEEE-SSS-SEE-SSEEEEEEEEETT---TT--EEEEEEETTEEEEEEEE-

pLDDT: mean 87.24, std 15.28, range [49.22, 98.31]